Protein AF-A0A9P5G4I5-F1 (afdb_monomer)

Organism: Geotrichum candidum (NCBI:txid1173061)

Radius of gyration: 20.21 Å; Cα contacts (8 Å, |Δi|>4): 49; chains: 1; bounding box: 52×37×54 Å

Secondary structure (DSSP, 8-state):
--------TT-----TTS-HHHHHHHHHHHHHHTTTSS---S-HHHHTT-TT---HHHHHHT-S-HHHHHHHHHHHHHTT-HHHHHHHHHHHHHHHTT--HHHHHHHTT----S-HHHHHHHHHHHGGGT--

Nearest PDB structures (foldseek):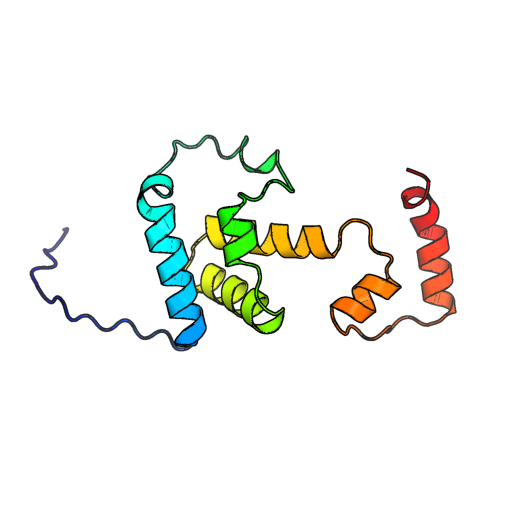
  3v7d-assembly1_A  TM=9.438E-01  e=1.419E-09  Saccharomyces cerevisiae S288C
  5jh5-assembly1_B  TM=9.172E-01  e=9.006E-10  Homo sapiens
  8ubt-assembly1_B  TM=8.868E-01  e=2.112E-09  Homo sapiens
  8s7d-assembly1_C  TM=8.997E-01  e=3.232E-08  Homo sapiens
  2p1o-assembly1_A  TM=9.221E-01  e=4.170E-07  Arabidopsis thaliana

Sequence (132 aa):
MMEDIGGDDDVEIPLPNATSNVLKKILEYCEYHKDELAPASEDESDRIKRTTDISDWDQRFLSVDQEMLFEIILAANYLDIRPLLDIGCKTVANMIKGKTPEEIRRTFNIQNDFTPEEEDQIRRENQWAEDR

Structure (mmCIF, N/CA/C/O backbone):
data_AF-A0A9P5G4I5-F1
#
_entry.id   AF-A0A9P5G4I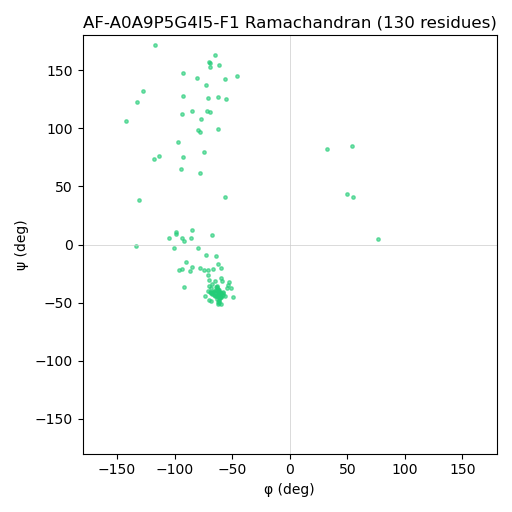5-F1
#
loop_
_atom_site.group_PDB
_atom_site.id
_atom_site.type_symbol
_atom_site.label_atom_id
_atom_site.label_alt_id
_atom_site.label_comp_id
_atom_site.label_asym_id
_atom_site.label_entity_id
_atom_site.label_seq_id
_atom_site.pdbx_PDB_ins_code
_atom_site.Cartn_x
_atom_site.Cartn_y
_atom_site.Cartn_z
_atom_site.occupancy
_atom_site.B_iso_or_equiv
_atom_site.auth_seq_id
_atom_site.auth_comp_id
_atom_site.auth_asym_id
_atom_site.auth_atom_id
_atom_site.pdbx_PDB_model_num
ATOM 1 N N . MET A 1 1 ? 31.743 -25.551 -9.866 1.00 40.94 1 MET A N 1
ATOM 2 C CA . MET A 1 1 ? 31.520 -25.678 -11.317 1.00 40.94 1 MET A CA 1
ATOM 3 C C . MET A 1 1 ? 30.383 -24.732 -11.638 1.00 40.94 1 MET A C 1
ATOM 5 O O . MET A 1 1 ? 29.257 -25.012 -11.265 1.00 40.94 1 MET A O 1
ATOM 9 N N . MET A 1 2 ? 30.726 -23.545 -12.135 1.00 50.75 2 MET A N 1
ATOM 10 C CA . MET A 1 2 ? 29.782 -22.565 -12.671 1.00 50.75 2 MET A CA 1
ATOM 11 C C . MET A 1 2 ? 29.823 -22.807 -14.176 1.00 50.75 2 MET A C 1
ATOM 13 O O . MET A 1 2 ? 30.710 -22.302 -14.859 1.00 50.75 2 MET A O 1
ATOM 17 N N . GLU A 1 3 ? 28.983 -23.719 -14.649 1.00 52.38 3 GLU A N 1
ATOM 18 C CA . GLU A 1 3 ? 28.779 -23.908 -16.081 1.00 52.38 3 GLU A CA 1
ATOM 19 C C . GLU A 1 3 ? 27.862 -22.780 -16.554 1.00 52.38 3 GLU A C 1
ATOM 21 O O . GLU A 1 3 ? 26.664 -22.776 -16.299 1.00 52.38 3 GLU A O 1
ATOM 26 N N . ASP A 1 4 ? 28.505 -21.743 -17.087 1.00 55.22 4 ASP A N 1
ATOM 27 C CA . ASP A 1 4 ? 28.203 -21.172 -18.401 1.00 55.22 4 ASP A CA 1
ATOM 28 C C . ASP A 1 4 ? 26.719 -21.251 -18.825 1.00 55.22 4 ASP A C 1
ATOM 30 O O . ASP A 1 4 ? 26.319 -22.127 -19.591 1.00 55.22 4 ASP A O 1
ATOM 34 N N . ILE A 1 5 ? 25.895 -20.304 -18.351 1.00 57.25 5 ILE A N 1
ATOM 35 C CA . ILE A 1 5 ? 24.649 -19.928 -19.042 1.00 57.25 5 ILE A CA 1
ATOM 36 C C . ILE A 1 5 ? 25.064 -19.106 -20.267 1.00 57.25 5 ILE A C 1
ATOM 38 O O . ILE A 1 5 ? 25.094 -17.877 -20.280 1.00 57.25 5 ILE A O 1
ATOM 42 N N . GLY A 1 6 ? 25.482 -19.836 -21.294 1.00 52.41 6 GLY A N 1
ATOM 43 C CA . GLY A 1 6 ? 25.604 -19.335 -22.647 1.00 52.41 6 GLY A CA 1
ATOM 44 C C . GLY A 1 6 ? 24.220 -19.271 -23.281 1.00 52.41 6 GLY A C 1
ATOM 45 O O . GLY A 1 6 ? 23.652 -20.307 -23.599 1.00 52.41 6 GLY A O 1
ATOM 46 N N . GLY A 1 7 ? 23.716 -18.049 -23.456 1.00 55.25 7 GLY A N 1
ATOM 47 C CA . GLY A 1 7 ? 22.808 -17.645 -24.533 1.00 55.25 7 GLY A CA 1
ATOM 48 C C . GLY A 1 7 ? 21.524 -18.449 -24.733 1.00 55.25 7 GLY A C 1
ATOM 49 O O . GLY A 1 7 ? 21.449 -19.238 -25.664 1.00 55.25 7 GLY A O 1
ATOM 50 N N . ASP A 1 8 ? 20.489 -18.098 -23.977 1.00 52.97 8 ASP A N 1
ATOM 51 C CA . ASP A 1 8 ? 19.120 -18.046 -24.491 1.00 52.97 8 ASP A CA 1
ATOM 52 C C . ASP A 1 8 ? 18.452 -16.830 -23.833 1.00 52.97 8 ASP A C 1
ATOM 54 O O . ASP A 1 8 ? 18.153 -16.838 -22.640 1.00 52.97 8 ASP A O 1
ATOM 58 N N . ASP A 1 9 ? 18.249 -15.757 -24.601 1.00 61.06 9 ASP A N 1
ATOM 59 C CA . ASP A 1 9 ? 17.518 -14.549 -24.179 1.00 61.06 9 ASP A CA 1
ATOM 60 C C . ASP A 1 9 ? 16.005 -14.812 -23.959 1.00 61.06 9 ASP A C 1
ATOM 62 O O . ASP A 1 9 ? 15.237 -13.879 -23.737 1.00 61.06 9 ASP A O 1
ATOM 66 N N . ASP A 1 10 ? 15.570 -16.078 -23.998 1.00 68.62 10 ASP A N 1
ATOM 67 C CA . ASP A 1 10 ? 14.165 -16.503 -24.050 1.00 68.62 10 ASP A CA 1
ATOM 68 C C . ASP A 1 10 ? 13.840 -17.587 -22.997 1.00 68.62 10 ASP A C 1
ATOM 70 O O . ASP A 1 10 ? 13.099 -18.541 -23.235 1.00 68.62 10 ASP A O 1
ATOM 74 N N . VAL A 1 11 ? 14.415 -17.479 -21.793 1.00 78.06 11 VAL A N 1
ATOM 75 C CA . VAL A 1 11 ? 13.991 -18.320 -20.660 1.00 78.06 11 VAL A CA 1
ATOM 76 C C . VAL A 1 11 ? 12.707 -17.744 -20.061 1.00 78.06 11 VAL A C 1
ATOM 78 O O . VAL A 1 11 ? 12.732 -16.816 -19.251 1.00 78.06 11 VAL A O 1
ATOM 81 N N . GLU A 1 12 ? 11.566 -18.312 -20.446 1.00 80.44 12 GLU A N 1
ATOM 82 C CA . GLU A 1 12 ? 10.268 -17.964 -19.867 1.00 80.44 12 GLU A CA 1
ATOM 83 C C . GLU A 1 12 ? 10.169 -18.454 -18.409 1.00 80.44 12 GLU A C 1
ATOM 85 O O . GLU A 1 12 ? 10.139 -19.655 -18.132 1.00 80.44 12 GLU A O 1
ATOM 90 N N . ILE A 1 13 ? 10.081 -17.522 -17.454 1.00 81.56 13 ILE A N 1
ATOM 91 C CA . ILE A 1 13 ? 9.824 -17.837 -16.041 1.00 81.56 13 ILE A CA 1
ATOM 92 C C . ILE A 1 13 ? 8.311 -17.741 -15.786 1.00 81.56 13 ILE A C 1
ATOM 94 O O . ILE A 1 13 ? 7.758 -16.638 -15.816 1.00 81.56 13 ILE A O 1
ATOM 98 N N . PRO A 1 14 ? 7.608 -18.855 -15.509 1.00 83.50 14 PRO A N 1
ATOM 99 C CA . PRO A 1 14 ? 6.178 -18.813 -15.240 1.00 83.50 14 PRO A CA 1
ATOM 100 C C . PRO A 1 14 ? 5.896 -18.167 -13.877 1.00 83.50 14 PRO A C 1
ATOM 102 O O . PRO A 1 14 ? 6.391 -18.615 -12.842 1.00 83.50 14 PRO A O 1
ATOM 105 N N . LEU A 1 15 ? 5.040 -17.142 -13.867 1.00 83.00 15 LEU A N 1
ATOM 106 C CA . LEU A 1 15 ? 4.619 -16.420 -12.660 1.00 83.00 15 LEU A CA 1
ATOM 107 C C . LEU A 1 15 ? 3.103 -16.561 -12.439 1.00 83.00 15 LEU A C 1
ATOM 109 O O . LEU A 1 15 ? 2.356 -15.609 -12.652 1.00 83.00 15 LEU A O 1
ATOM 113 N N . PRO A 1 16 ? 2.614 -17.737 -12.004 1.00 84.25 16 PRO A N 1
ATOM 114 C CA . PRO A 1 16 ? 1.177 -17.979 -11.841 1.00 84.25 16 PRO A CA 1
ATOM 115 C C . PRO A 1 16 ? 0.537 -17.139 -10.724 1.00 84.25 16 PRO A C 1
ATOM 117 O O . PRO A 1 16 ? -0.672 -16.933 -10.738 1.00 84.25 16 PRO A O 1
ATOM 120 N N . ASN A 1 17 ? 1.339 -16.646 -9.774 1.00 79.75 17 ASN A N 1
ATOM 121 C CA . ASN A 1 17 ? 0.879 -15.898 -8.600 1.00 79.75 17 ASN A CA 1
ATOM 122 C C . ASN A 1 17 ? 0.996 -14.371 -8.758 1.00 79.75 17 ASN A C 1
ATOM 124 O O . ASN A 1 17 ? 0.863 -13.647 -7.775 1.00 79.75 17 ASN A O 1
ATOM 128 N N . ALA A 1 18 ? 1.268 -13.872 -9.967 1.00 83.19 18 ALA A N 1
ATOM 129 C CA . ALA A 1 18 ? 1.314 -12.443 -10.254 1.00 83.19 18 ALA A CA 1
ATOM 130 C C . ALA A 1 18 ? 0.511 -12.145 -11.523 1.00 83.19 18 ALA A C 1
ATOM 132 O O . ALA A 1 18 ? 0.786 -12.689 -12.593 1.00 83.19 18 ALA A O 1
ATOM 133 N N . THR A 1 19 ? -0.485 -11.264 -11.422 1.00 89.06 19 THR A N 1
ATOM 134 C CA . THR A 1 19 ? -1.240 -10.828 -12.600 1.00 89.06 19 THR A CA 1
ATOM 135 C C . THR A 1 19 ? -0.356 -9.959 -13.496 1.00 89.06 19 THR A C 1
ATOM 137 O O . THR A 1 19 ? 0.559 -9.276 -13.032 1.00 89.06 19 THR A O 1
ATOM 140 N N . SER A 1 20 ? -0.629 -9.932 -14.804 1.00 89.62 20 SER A N 1
ATOM 141 C CA . SER A 1 20 ? 0.173 -9.139 -15.748 1.00 89.62 20 SER A CA 1
ATOM 142 C C . SER A 1 20 ? 0.183 -7.642 -15.419 1.00 89.62 20 SER A C 1
ATOM 144 O O . SER A 1 20 ? 1.150 -6.952 -15.732 1.00 89.62 20 SER A O 1
ATOM 146 N N . ASN A 1 21 ? -0.881 -7.127 -14.797 1.00 91.94 21 ASN A N 1
ATOM 147 C CA . ASN A 1 21 ? -0.966 -5.724 -14.396 1.00 91.94 21 ASN A CA 1
ATOM 148 C C . ASN A 1 21 ? -0.080 -5.432 -13.181 1.00 91.94 21 ASN A C 1
ATOM 150 O O . ASN A 1 21 ? 0.674 -4.460 -13.205 1.00 91.94 21 ASN A O 1
ATOM 154 N N . VAL A 1 22 ? -0.112 -6.306 -12.173 1.00 93.50 22 VAL A N 1
ATOM 155 C CA . VAL A 1 22 ? 0.754 -6.213 -10.990 1.00 93.50 22 VAL A CA 1
ATOM 156 C C . VAL A 1 22 ? 2.214 -6.343 -11.394 1.00 93.50 22 VAL A C 1
ATOM 158 O O . VAL A 1 22 ? 3.041 -5.534 -10.986 1.00 93.50 22 VAL A O 1
ATOM 161 N N . LEU A 1 23 ? 2.535 -7.296 -12.272 1.00 92.81 23 LEU A N 1
ATOM 162 C CA . LEU A 1 23 ? 3.902 -7.490 -12.740 1.00 92.81 23 LEU A CA 1
ATOM 163 C C . LEU A 1 23 ? 4.436 -6.254 -13.476 1.00 92.81 23 LEU A C 1
ATOM 165 O O . LEU A 1 23 ? 5.556 -5.834 -13.215 1.00 92.81 23 LEU A O 1
ATOM 169 N N . LYS A 1 24 ? 3.632 -5.614 -14.338 1.00 93.94 24 LYS A N 1
ATOM 170 C CA . LYS A 1 24 ? 4.019 -4.347 -14.992 1.00 93.94 24 LYS A CA 1
ATOM 171 C C . LYS A 1 24 ? 4.347 -3.253 -13.979 1.00 93.94 24 LYS A C 1
ATOM 173 O O . LYS A 1 24 ? 5.313 -2.522 -14.173 1.00 93.94 24 LYS A O 1
ATOM 178 N N . LYS A 1 25 ? 3.565 -3.153 -12.902 1.00 94.25 25 LYS A N 1
ATOM 179 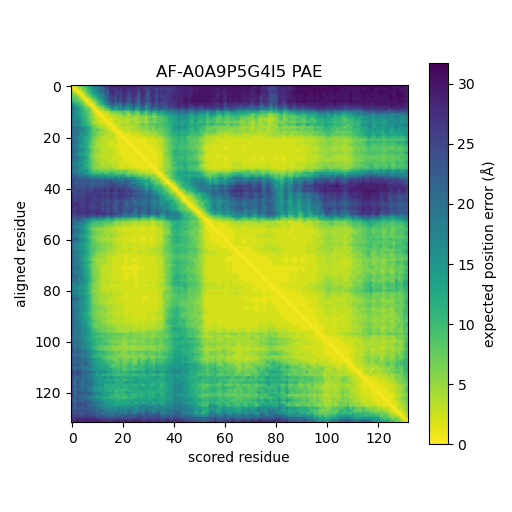C CA . LYS A 1 25 ? 3.816 -2.206 -11.810 1.00 94.25 25 LYS A CA 1
ATOM 180 C C . LYS A 1 25 ? 5.102 -2.532 -11.055 1.00 94.25 25 LYS A C 1
ATOM 182 O O . LYS A 1 25 ? 5.897 -1.640 -10.792 1.00 94.25 25 LYS A O 1
ATOM 187 N N . ILE A 1 26 ? 5.347 -3.802 -10.758 1.00 93.12 26 ILE A N 1
ATOM 188 C CA . ILE A 1 26 ? 6.589 -4.231 -10.105 1.00 93.12 26 ILE A CA 1
ATOM 189 C C . ILE A 1 26 ? 7.803 -3.923 -10.987 1.00 93.12 26 ILE A C 1
ATOM 191 O O . ILE A 1 26 ? 8.806 -3.425 -10.490 1.00 93.12 26 ILE A O 1
ATOM 195 N N . LEU A 1 27 ? 7.704 -4.141 -12.298 1.00 93.00 27 LEU A N 1
ATOM 196 C CA . LEU A 1 27 ? 8.775 -3.793 -13.232 1.00 93.00 27 LEU A CA 1
ATOM 197 C C . LEU A 1 27 ? 9.027 -2.277 -13.289 1.00 93.00 27 LEU A C 1
ATOM 199 O O . LEU A 1 27 ? 10.182 -1.865 -13.309 1.00 93.00 27 LEU A O 1
ATOM 203 N N . GLU A 1 28 ? 7.976 -1.449 -13.253 1.00 94.12 28 GLU A N 1
ATOM 204 C CA . GLU A 1 28 ? 8.096 0.016 -13.133 1.00 94.12 28 GLU A CA 1
ATOM 205 C C . GLU A 1 28 ? 8.866 0.409 -11.860 1.00 94.12 28 GLU A C 1
ATOM 207 O O . GLU A 1 28 ? 9.765 1.248 -11.915 1.00 94.12 28 GLU A O 1
ATOM 212 N N . TYR A 1 29 ? 8.562 -0.243 -10.733 1.00 93.94 29 TYR A N 1
ATOM 213 C CA . TYR A 1 29 ? 9.285 -0.050 -9.476 1.00 93.94 29 TYR A CA 1
ATOM 214 C C . TYR A 1 29 ? 10.765 -0.428 -9.586 1.00 93.94 29 TYR A C 1
ATOM 216 O O . TYR A 1 29 ? 11.632 0.350 -9.179 1.00 93.94 29 TYR A O 1
ATOM 224 N N . CYS A 1 30 ? 11.054 -1.607 -10.141 1.00 91.81 30 CYS A N 1
ATOM 225 C CA . CYS A 1 30 ? 12.416 -2.101 -10.309 1.00 91.81 30 CYS A CA 1
ATOM 226 C C . CYS A 1 30 ? 13.244 -1.206 -11.235 1.00 91.81 30 CYS A C 1
ATOM 228 O O . CYS A 1 30 ? 14.405 -0.954 -10.933 1.00 91.81 30 CYS A O 1
ATOM 230 N N . GLU A 1 31 ? 12.662 -0.699 -12.326 1.00 92.56 31 GLU A N 1
ATOM 231 C CA . GLU A 1 31 ? 13.358 0.189 -13.265 1.00 92.56 31 GLU A CA 1
ATOM 232 C C . GLU A 1 31 ? 13.720 1.529 -12.616 1.00 92.56 31 GLU A C 1
ATOM 234 O O . GLU A 1 31 ? 14.822 2.034 -12.825 1.00 92.56 31 GLU A O 1
ATOM 239 N N . TYR A 1 32 ? 12.821 2.092 -11.801 1.00 91.62 32 TYR A N 1
ATOM 240 C CA . TYR A 1 32 ? 13.088 3.342 -11.091 1.00 91.62 32 TYR A CA 1
ATOM 241 C C . TYR A 1 32 ? 14.165 3.177 -10.008 1.00 91.62 32 TYR A C 1
ATOM 243 O O . TYR A 1 32 ? 15.052 4.018 -9.895 1.00 91.62 32 TYR A O 1
ATOM 251 N N . HIS A 1 33 ? 14.131 2.077 -9.248 1.00 88.56 33 HIS A N 1
ATOM 252 C CA . HIS A 1 33 ? 15.052 1.838 -8.129 1.00 88.56 33 HIS A CA 1
ATOM 253 C C . HIS A 1 33 ? 16.305 1.031 -8.492 1.00 88.56 33 HIS A C 1
ATOM 255 O O . HIS A 1 33 ? 17.083 0.691 -7.602 1.00 88.56 33 HIS A O 1
ATOM 261 N N . LYS A 1 34 ? 16.545 0.706 -9.767 1.00 85.88 34 LYS A N 1
ATOM 262 C CA . LYS A 1 34 ? 17.651 -0.180 -10.183 1.00 85.88 34 LYS A CA 1
ATOM 263 C C . LYS A 1 34 ? 19.028 0.250 -9.664 1.00 85.88 34 LYS A C 1
ATOM 265 O O . LYS A 1 34 ? 19.839 -0.603 -9.315 1.00 85.88 34 LYS A O 1
ATOM 270 N N . ASP A 1 35 ? 19.263 1.558 -9.568 1.00 78.62 35 ASP A N 1
ATOM 271 C CA . ASP A 1 35 ? 20.532 2.137 -9.115 1.00 78.62 35 ASP A CA 1
ATOM 272 C C . ASP A 1 35 ? 20.623 2.233 -7.575 1.00 78.62 35 ASP A C 1
ATOM 274 O O . ASP A 1 35 ? 21.717 2.305 -7.016 1.00 78.62 35 ASP A O 1
ATOM 278 N N . GLU A 1 36 ? 19.485 2.178 -6.874 1.00 69.31 36 GLU A N 1
ATOM 279 C CA . GLU A 1 36 ? 19.378 2.200 -5.404 1.00 69.31 36 GLU A CA 1
ATOM 280 C C . GLU A 1 36 ? 19.324 0.791 -4.786 1.00 69.31 36 GLU A C 1
ATOM 282 O O . GLU A 1 36 ? 19.638 0.603 -3.607 1.00 69.31 36 GLU A O 1
ATOM 287 N N . LEU A 1 37 ? 18.938 -0.204 -5.591 1.00 59.75 37 LEU A N 1
ATOM 288 C CA . LEU A 1 37 ? 18.883 -1.626 -5.245 1.00 59.75 37 LEU A CA 1
ATOM 289 C C . LEU A 1 37 ? 20.259 -2.314 -5.303 1.00 59.75 37 LEU A C 1
ATOM 291 O O . LEU A 1 37 ? 20.362 -3.491 -4.950 1.00 59.75 37 LEU A O 1
ATOM 295 N N . ALA A 1 38 ? 21.321 -1.603 -5.706 1.00 52.38 38 ALA A N 1
ATOM 296 C CA . ALA A 1 38 ? 22.694 -2.076 -5.538 1.00 52.38 38 ALA A CA 1
ATOM 297 C C . ALA A 1 38 ? 22.954 -2.386 -4.050 1.00 52.38 38 ALA A C 1
ATOM 299 O O . ALA A 1 38 ? 22.435 -1.670 -3.189 1.00 52.38 38 ALA A O 1
ATOM 300 N N . PRO A 1 39 ? 23.719 -3.442 -3.711 1.00 47.88 39 PRO A N 1
ATOM 301 C CA . PRO A 1 39 ? 23.832 -3.910 -2.336 1.00 47.88 39 PRO A CA 1
ATOM 302 C C . PRO A 1 39 ? 24.450 -2.819 -1.460 1.00 47.88 39 PRO A C 1
ATOM 304 O O . PRO A 1 39 ? 25.664 -2.616 -1.438 1.00 47.88 39 PRO A O 1
ATOM 307 N N . ALA A 1 40 ? 23.594 -2.101 -0.736 1.00 48.72 40 ALA A N 1
ATOM 308 C CA . ALA A 1 40 ? 24.013 -1.278 0.375 1.00 48.72 40 ALA A CA 1
ATOM 309 C C . ALA A 1 40 ? 24.633 -2.218 1.414 1.00 48.72 40 ALA A C 1
ATOM 311 O O . ALA A 1 40 ? 24.031 -3.226 1.787 1.00 48.72 40 ALA A O 1
ATOM 312 N N . SER A 1 41 ? 25.855 -1.896 1.831 1.00 49.09 41 SER A N 1
ATOM 313 C CA . SER A 1 41 ? 26.571 -2.552 2.923 1.00 49.09 41 SER A CA 1
ATOM 314 C C . SER A 1 41 ? 25.670 -2.743 4.149 1.00 49.09 41 SER A C 1
ATOM 316 O O . SER A 1 41 ? 24.821 -1.897 4.420 1.00 49.09 41 SER A O 1
ATOM 318 N N . GLU A 1 42 ? 25.886 -3.854 4.857 1.00 46.91 42 GLU A N 1
ATOM 319 C CA . GLU A 1 42 ? 25.098 -4.487 5.934 1.00 46.91 42 GLU A CA 1
ATOM 320 C C . GLU A 1 42 ? 24.764 -3.637 7.189 1.00 46.91 42 GLU A C 1
ATOM 322 O O . GLU A 1 42 ? 24.759 -4.146 8.306 1.00 46.91 42 GLU A O 1
ATOM 327 N N . ASP A 1 43 ? 24.414 -2.359 7.061 1.00 48.84 43 ASP A N 1
ATOM 328 C CA . ASP A 1 43 ? 23.882 -1.549 8.162 1.00 48.84 43 ASP A CA 1
ATOM 329 C C . ASP A 1 43 ? 22.342 -1.572 8.149 1.00 48.84 43 ASP A C 1
ATOM 331 O O . ASP A 1 43 ? 21.645 -0.574 7.956 1.00 48.84 43 ASP A O 1
ATOM 335 N N . GLU A 1 44 ? 21.794 -2.769 8.377 1.00 52.72 44 GLU A N 1
ATOM 336 C CA . GLU A 1 44 ? 20.352 -3.071 8.443 1.00 52.72 44 GLU A CA 1
ATOM 337 C C . GLU A 1 44 ? 19.639 -2.321 9.596 1.00 52.72 44 GLU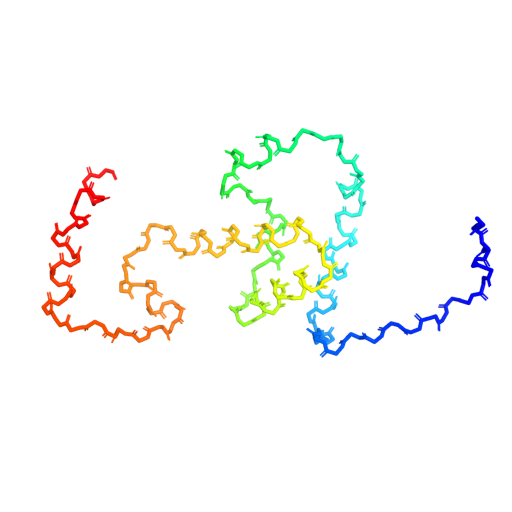 A C 1
ATOM 339 O O . GLU A 1 44 ? 18.419 -2.140 9.598 1.00 52.72 44 GLU A O 1
ATOM 344 N N . SER A 1 45 ? 20.407 -1.798 10.561 1.00 50.00 45 SER A N 1
ATOM 345 C CA . SER A 1 45 ? 19.891 -1.184 11.791 1.00 50.00 45 SER A CA 1
ATOM 346 C C . SER A 1 45 ? 19.350 0.248 11.645 1.00 50.00 45 SER A C 1
ATOM 348 O O . SER A 1 45 ? 18.556 0.679 12.486 1.00 50.00 45 SER A O 1
ATOM 350 N N . ASP A 1 46 ? 19.722 0.994 10.597 1.00 47.84 46 ASP A N 1
ATOM 351 C CA . ASP A 1 46 ? 19.285 2.390 10.417 1.00 47.84 46 ASP A CA 1
ATOM 352 C C . ASP A 1 46 ? 18.066 2.552 9.493 1.00 47.84 46 ASP A C 1
ATOM 354 O O . ASP A 1 46 ? 17.316 3.523 9.636 1.00 47.84 46 ASP A O 1
ATOM 358 N N . ARG A 1 47 ? 17.781 1.586 8.607 1.00 51.66 47 ARG A N 1
ATOM 359 C CA . ARG A 1 47 ? 16.619 1.647 7.691 1.00 51.66 47 ARG A CA 1
ATOM 360 C C . ARG A 1 47 ? 15.274 1.484 8.414 1.00 51.66 47 ARG A C 1
ATOM 362 O O . ARG A 1 47 ? 14.282 2.098 8.021 1.00 51.66 47 ARG A O 1
ATOM 369 N N . ILE A 1 48 ? 15.253 0.731 9.516 1.00 48.59 48 ILE A N 1
ATOM 370 C CA . ILE A 1 48 ? 14.051 0.463 10.330 1.00 48.59 48 ILE A CA 1
ATOM 371 C C . ILE A 1 48 ? 13.641 1.691 11.171 1.00 48.59 48 ILE A C 1
ATOM 373 O O . ILE A 1 48 ? 12.476 1.841 11.540 1.00 48.59 48 ILE A O 1
ATOM 377 N N . LYS A 1 49 ? 14.562 2.631 11.438 1.00 49.16 49 LYS A N 1
ATOM 378 C CA . LYS A 1 49 ? 14.326 3.764 12.356 1.00 49.16 49 LYS A CA 1
ATOM 379 C C . LYS A 1 49 ? 13.393 4.849 11.803 1.00 49.16 49 LYS A C 1
ATOM 381 O O . LYS A 1 49 ? 12.973 5.724 12.556 1.00 49.16 49 LYS A O 1
ATOM 386 N N . ARG A 1 50 ? 13.022 4.793 10.520 1.00 53.91 50 ARG A N 1
ATOM 387 C CA . ARG A 1 50 ? 12.031 5.690 9.901 1.00 53.91 50 ARG A CA 1
ATOM 388 C C . ARG A 1 50 ? 10.796 4.894 9.499 1.00 53.91 50 ARG A C 1
ATOM 390 O O . ARG A 1 50 ? 10.581 4.581 8.330 1.00 53.91 50 ARG A O 1
ATOM 397 N N . THR A 1 51 ? 9.981 4.547 10.489 1.00 54.50 51 THR A N 1
ATOM 398 C CA . THR A 1 51 ? 8.817 3.659 10.323 1.00 54.50 51 THR A CA 1
ATOM 399 C C . THR A 1 51 ? 7.717 4.215 9.412 1.00 54.50 51 THR A C 1
ATOM 401 O O . THR A 1 51 ? 6.817 3.472 9.045 1.00 54.50 51 THR A O 1
ATOM 404 N N . THR A 1 52 ? 7.776 5.492 9.017 1.00 58.41 52 THR A N 1
ATOM 405 C CA . THR A 1 52 ? 6.722 6.143 8.211 1.00 58.41 52 THR A CA 1
ATOM 406 C C . THR A 1 52 ? 7.233 6.959 7.027 1.00 58.41 52 THR A C 1
ATOM 408 O O . THR A 1 52 ? 6.423 7.502 6.282 1.00 58.41 52 THR A O 1
ATOM 411 N N . ASP A 1 53 ? 8.550 7.031 6.832 1.00 74.44 53 ASP A N 1
ATOM 412 C CA . ASP A 1 53 ? 9.139 7.835 5.763 1.00 74.44 53 ASP A CA 1
ATOM 413 C C . ASP A 1 53 ? 9.149 7.009 4.470 1.00 74.44 53 ASP A C 1
ATOM 415 O O . ASP A 1 53 ? 9.758 5.934 4.405 1.00 74.44 53 ASP A O 1
ATOM 419 N N . ILE A 1 54 ? 8.381 7.482 3.493 1.00 84.50 54 ILE A N 1
ATOM 420 C CA . ILE A 1 54 ? 8.199 6.907 2.159 1.00 84.50 54 ILE A CA 1
ATOM 421 C C . ILE A 1 54 ? 8.491 8.044 1.184 1.00 84.50 54 ILE A C 1
ATOM 423 O O . ILE A 1 54 ? 7.967 9.145 1.382 1.00 84.50 54 ILE A O 1
ATOM 427 N N . SER A 1 55 ? 9.307 7.799 0.157 1.00 87.88 55 SER A N 1
ATOM 428 C CA . SER A 1 55 ? 9.662 8.839 -0.812 1.00 87.88 55 SER A CA 1
ATOM 429 C C . SER A 1 55 ? 8.423 9.360 -1.554 1.00 87.88 55 SER A C 1
ATOM 431 O O . SER A 1 55 ? 7.431 8.647 -1.711 1.00 87.88 55 SER A O 1
ATOM 433 N N . ASP A 1 56 ? 8.467 10.597 -2.055 1.00 90.56 56 ASP A N 1
ATOM 434 C CA . ASP A 1 56 ? 7.352 11.164 -2.832 1.00 90.56 56 ASP A CA 1
ATOM 435 C C . ASP A 1 56 ? 7.027 10.331 -4.081 1.00 90.5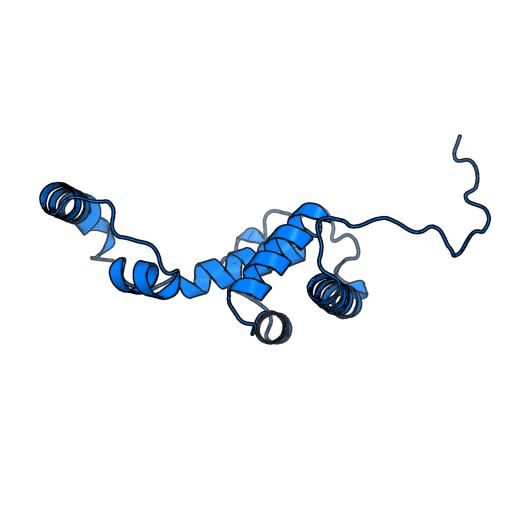6 56 ASP A C 1
ATOM 437 O O . ASP A 1 56 ? 5.875 10.280 -4.519 1.00 90.56 56 ASP A O 1
ATOM 441 N N . TRP A 1 57 ? 8.040 9.690 -4.671 1.00 92.88 57 TRP A N 1
ATOM 442 C CA . TRP A 1 57 ? 7.847 8.812 -5.818 1.00 92.88 57 TRP A CA 1
ATOM 443 C C . TRP A 1 57 ? 7.127 7.528 -5.405 1.00 92.88 57 TRP A C 1
ATOM 445 O O . TRP A 1 57 ? 6.107 7.198 -6.004 1.00 92.88 57 TRP A O 1
ATOM 455 N N . ASP A 1 58 ? 7.577 6.876 -4.330 1.00 92.31 58 ASP A N 1
ATOM 456 C CA . ASP A 1 58 ? 6.956 5.656 -3.799 1.00 92.31 58 ASP A CA 1
ATOM 457 C C . ASP A 1 58 ? 5.510 5.891 -3.361 1.00 92.31 58 ASP A C 1
ATOM 459 O O . ASP A 1 58 ? 4.635 5.067 -3.620 1.00 92.31 58 ASP A O 1
ATOM 463 N N . GLN A 1 59 ? 5.227 7.044 -2.748 1.00 91.69 59 GLN A N 1
ATOM 464 C CA . GLN A 1 59 ? 3.862 7.425 -2.383 1.00 91.69 59 GLN A CA 1
ATOM 465 C C . GLN A 1 59 ? 2.956 7.531 -3.612 1.00 91.69 59 GLN A C 1
ATOM 467 O O . GLN A 1 59 ? 1.808 7.093 -3.571 1.00 91.69 59 GLN A O 1
ATOM 472 N N . ARG A 1 60 ? 3.456 8.102 -4.715 1.00 93.56 60 ARG A N 1
ATOM 473 C CA . ARG A 1 60 ? 2.706 8.196 -5.977 1.00 93.56 60 ARG A CA 1
ATOM 474 C C . ARG A 1 60 ? 2.570 6.837 -6.648 1.00 93.56 60 ARG A C 1
ATOM 476 O O . ARG A 1 60 ? 1.503 6.535 -7.173 1.00 93.56 60 ARG A O 1
ATOM 483 N N . PHE A 1 61 ? 3.623 6.028 -6.615 1.00 94.06 61 PHE A N 1
ATOM 484 C CA . PHE A 1 61 ? 3.634 4.678 -7.161 1.00 94.06 61 PHE A CA 1
ATOM 485 C C . PHE A 1 61 ? 2.589 3.785 -6.475 1.00 94.06 61 PHE A C 1
ATOM 487 O O . PHE A 1 61 ? 1.821 3.111 -7.160 1.00 94.06 61 PHE A O 1
ATOM 494 N N . LEU A 1 62 ? 2.506 3.851 -5.140 1.00 94.19 62 LEU A N 1
ATOM 495 C CA . LEU A 1 62 ? 1.534 3.122 -4.317 1.00 94.19 62 LEU A CA 1
ATOM 496 C C . LEU A 1 62 ? 0.183 3.841 -4.172 1.00 94.19 62 LEU A C 1
ATOM 498 O O . LEU A 1 62 ? -0.685 3.366 -3.440 1.00 94.19 62 LEU A O 1
ATOM 502 N N . SER A 1 63 ? -0.035 4.958 -4.876 1.00 93.25 63 SER A N 1
ATOM 503 C CA . SER A 1 63 ? -1.333 5.642 -4.941 1.00 93.25 63 SER A CA 1
ATOM 504 C C . SER A 1 63 ? -2.278 4.916 -5.906 1.00 93.25 63 SER A C 1
ATOM 506 O O . SER A 1 63 ? -2.696 5.433 -6.941 1.00 93.25 63 SER A O 1
ATOM 508 N N . VAL A 1 64 ? -2.574 3.668 -5.564 1.00 92.94 64 VAL A N 1
ATOM 509 C CA . VAL A 1 64 ? -3.479 2.757 -6.265 1.00 92.94 64 VAL A CA 1
ATOM 510 C C . VAL A 1 64 ? -4.655 2.407 -5.352 1.00 92.94 64 VAL A C 1
ATOM 512 O O . VAL A 1 64 ? -4.684 2.779 -4.176 1.00 92.94 64 VAL A O 1
ATOM 515 N N . ASP A 1 65 ? -5.659 1.718 -5.886 1.00 92.75 65 ASP A N 1
ATOM 516 C CA . ASP A 1 65 ? -6.713 1.144 -5.056 1.00 92.75 65 ASP A CA 1
ATOM 517 C C . ASP A 1 65 ? -6.165 0.052 -4.114 1.00 92.75 65 ASP A C 1
ATOM 519 O O . ASP A 1 65 ? -5.058 -0.463 -4.281 1.00 92.75 65 ASP A O 1
ATOM 523 N N . GLN A 1 66 ? -6.943 -0.283 -3.082 1.00 90.31 66 GLN A N 1
ATOM 524 C CA . GLN A 1 66 ? -6.504 -1.219 -2.045 1.00 90.31 66 GLN A CA 1
ATOM 525 C C . GLN A 1 66 ? -6.241 -2.625 -2.592 1.00 90.31 66 GLN A C 1
ATOM 527 O O . GLN A 1 66 ? -5.311 -3.279 -2.131 1.00 90.31 66 GLN A O 1
ATOM 532 N N . GLU A 1 67 ? -7.040 -3.080 -3.560 1.00 91.44 67 GLU A N 1
ATOM 533 C CA . GLU A 1 67 ? -6.896 -4.406 -4.165 1.00 91.44 67 GLU A CA 1
ATOM 534 C C . GLU A 1 67 ? -5.538 -4.508 -4.865 1.00 91.44 67 GLU A C 1
ATOM 536 O O . GLU A 1 67 ? -4.734 -5.373 -4.519 1.00 91.44 67 GLU A O 1
ATOM 541 N N . MET A 1 68 ? -5.215 -3.540 -5.725 1.00 93.88 68 MET A N 1
ATOM 542 C CA . MET A 1 68 ? -3.910 -3.446 -6.378 1.00 93.88 68 MET A CA 1
ATOM 543 C C . MET A 1 68 ? -2.756 -3.318 -5.372 1.00 93.88 68 MET A C 1
ATOM 545 O O . MET A 1 68 ? -1.723 -3.963 -5.543 1.00 93.88 68 MET A O 1
ATOM 549 N N . LEU A 1 69 ? -2.907 -2.524 -4.304 1.00 94.19 69 LEU A N 1
ATOM 550 C CA . LEU A 1 69 ? -1.880 -2.403 -3.260 1.00 94.19 69 LEU A CA 1
ATOM 551 C C . LEU A 1 69 ? -1.591 -3.756 -2.591 1.00 94.19 69 LEU A C 1
ATOM 553 O O . LEU A 1 69 ? -0.425 -4.115 -2.411 1.00 94.19 69 LEU A O 1
ATOM 557 N N . PHE A 1 70 ? -2.629 -4.521 -2.243 1.00 92.81 70 PHE A N 1
ATOM 558 C CA . PHE A 1 70 ? -2.462 -5.847 -1.648 1.00 92.81 70 PHE A CA 1
ATOM 559 C C . PHE A 1 70 ? -1.849 -6.845 -2.630 1.00 92.81 70 PHE A C 1
ATOM 561 O O . PHE A 1 70 ? -0.961 -7.602 -2.237 1.00 92.81 70 PHE A O 1
ATOM 568 N N . GLU A 1 71 ? -2.255 -6.825 -3.901 1.00 94.31 71 GLU A N 1
ATOM 569 C CA . GLU A 1 71 ? -1.638 -7.675 -4.921 1.00 94.31 71 GLU A CA 1
ATOM 570 C C . GLU A 1 71 ? -0.150 -7.347 -5.118 1.00 94.31 71 GLU A C 1
ATOM 572 O O . GLU A 1 71 ? 0.668 -8.264 -5.201 1.00 94.31 71 GLU A O 1
ATOM 577 N N . ILE A 1 72 ? 0.227 -6.061 -5.122 1.00 94.94 72 ILE A N 1
ATOM 578 C CA . ILE A 1 72 ? 1.632 -5.627 -5.187 1.00 94.94 72 ILE A CA 1
ATOM 579 C C . ILE A 1 72 ? 2.415 -6.151 -3.980 1.00 94.94 72 ILE A C 1
ATOM 581 O O . ILE A 1 72 ? 3.505 -6.685 -4.163 1.00 94.94 72 ILE A O 1
ATOM 585 N N . ILE A 1 73 ? 1.872 -6.049 -2.762 1.00 94.56 73 ILE A N 1
ATOM 586 C CA . ILE A 1 73 ? 2.517 -6.558 -1.538 1.00 94.56 73 ILE A CA 1
ATOM 587 C C . ILE A 1 73 ? 2.721 -8.079 -1.613 1.00 94.56 73 ILE A C 1
ATOM 589 O O . ILE A 1 73 ? 3.812 -8.575 -1.321 1.00 94.56 73 ILE A O 1
ATOM 593 N N . LEU A 1 74 ? 1.695 -8.826 -2.031 1.00 93.44 74 LEU A N 1
ATOM 594 C CA . LEU A 1 74 ? 1.763 -10.284 -2.160 1.00 93.44 74 LEU A CA 1
ATOM 595 C C . LEU A 1 74 ? 2.781 -10.713 -3.219 1.00 93.44 74 LEU A C 1
ATOM 597 O O . LEU A 1 74 ? 3.587 -11.612 -2.974 1.00 93.44 74 LEU A O 1
ATOM 601 N N . ALA A 1 75 ? 2.776 -10.053 -4.375 1.00 94.12 75 ALA A N 1
ATOM 602 C CA . ALA A 1 75 ? 3.712 -10.335 -5.451 1.00 94.12 75 ALA A CA 1
ATOM 603 C C . ALA A 1 75 ? 5.147 -9.906 -5.098 1.00 94.12 75 ALA A C 1
ATOM 605 O O . ALA A 1 75 ? 6.085 -10.627 -5.423 1.00 94.12 75 ALA A O 1
ATOM 606 N N . ALA A 1 76 ? 5.335 -8.802 -4.369 1.00 93.50 76 ALA A N 1
ATOM 607 C CA . ALA A 1 76 ? 6.642 -8.389 -3.858 1.00 93.50 76 ALA A CA 1
ATOM 608 C C . ALA A 1 76 ? 7.221 -9.422 -2.884 1.00 93.50 76 ALA A C 1
ATOM 610 O O . ALA A 1 76 ? 8.402 -9.746 -2.975 1.00 93.50 76 ALA A O 1
ATOM 611 N N . ASN A 1 77 ? 6.389 -9.983 -2.000 1.00 93.25 77 ASN A N 1
ATOM 612 C CA . ASN A 1 77 ? 6.784 -11.087 -1.126 1.00 93.25 77 ASN A CA 1
ATOM 613 C C . ASN A 1 77 ? 7.089 -12.369 -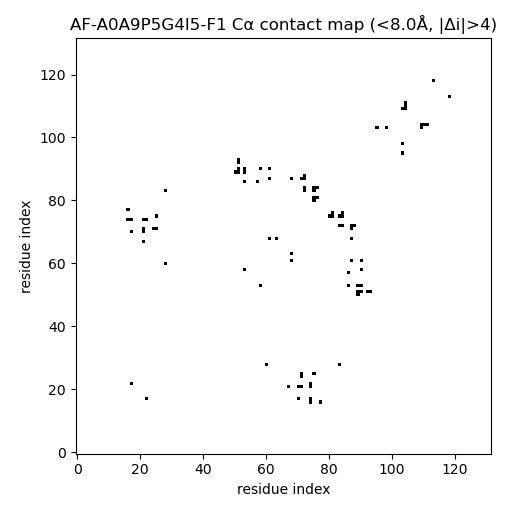1.924 1.00 93.25 77 ASN A C 1
ATOM 615 O O . ASN A 1 77 ? 8.061 -13.056 -1.635 1.00 93.25 77 ASN A O 1
ATOM 619 N N . TYR A 1 78 ? 6.289 -12.681 -2.948 1.00 91.94 78 TYR A N 1
ATOM 620 C CA . TYR A 1 78 ? 6.507 -13.847 -3.812 1.00 91.94 78 TYR A CA 1
ATOM 621 C C . TYR A 1 78 ? 7.812 -13.762 -4.624 1.00 91.94 78 TYR A C 1
ATOM 623 O O . TYR A 1 78 ? 8.474 -14.777 -4.820 1.00 91.94 78 TYR A O 1
ATOM 631 N N . LEU A 1 79 ? 8.186 -12.562 -5.079 1.00 91.12 79 LEU A N 1
ATOM 632 C CA . LEU A 1 79 ? 9.397 -12.288 -5.863 1.00 91.12 79 LEU A CA 1
ATOM 633 C C . LEU A 1 79 ? 10.617 -11.901 -5.000 1.00 91.12 79 LEU A C 1
ATOM 635 O O . LEU A 1 79 ? 11.666 -11.583 -5.554 1.00 91.12 79 LEU A O 1
ATOM 639 N N . ASP A 1 80 ? 10.479 -11.910 -3.670 1.00 90.69 80 ASP A N 1
ATOM 640 C CA . ASP A 1 80 ? 11.505 -11.526 -2.685 1.00 90.69 80 ASP A CA 1
ATOM 641 C C . ASP A 1 80 ? 12.095 -10.110 -2.880 1.00 90.69 80 ASP A C 1
ATOM 643 O O . ASP A 1 80 ? 13.288 -9.846 -2.712 1.00 90.69 80 ASP A O 1
ATOM 647 N N . ILE A 1 81 ? 11.237 -9.142 -3.217 1.00 90.00 81 ILE A N 1
ATOM 648 C CA . ILE A 1 81 ? 11.617 -7.731 -3.370 1.00 90.00 81 ILE A CA 1
ATOM 649 C C . ILE A 1 81 ? 11.389 -7.012 -2.034 1.00 90.00 81 ILE A C 1
ATOM 651 O O . ILE A 1 81 ? 10.426 -6.260 -1.862 1.00 90.00 81 ILE A O 1
ATOM 655 N N . ARG A 1 82 ? 12.289 -7.246 -1.066 1.00 88.31 82 ARG A N 1
ATOM 656 C CA . ARG A 1 82 ? 12.182 -6.712 0.311 1.00 88.31 82 ARG A CA 1
ATOM 657 C C . ARG A 1 82 ? 11.889 -5.200 0.390 1.00 88.31 82 ARG A C 1
ATOM 659 O O . ARG A 1 82 ? 10.978 -4.834 1.126 1.00 88.31 82 ARG A O 1
ATOM 666 N N . PRO A 1 83 ? 12.556 -4.312 -0.380 1.00 89.56 83 PRO A N 1
ATOM 667 C CA . PRO A 1 83 ? 12.275 -2.875 -0.309 1.00 89.56 83 PRO A CA 1
ATOM 668 C C . PRO A 1 83 ? 10.844 -2.512 -0.719 1.00 89.56 83 PRO A C 1
ATOM 670 O O . PRO A 1 83 ? 10.227 -1.666 -0.075 1.00 89.56 83 PRO A O 1
ATOM 673 N N . LEU A 1 84 ? 10.298 -3.189 -1.738 1.00 91.62 84 LEU A N 1
ATOM 674 C CA . LEU A 1 84 ? 8.923 -2.991 -2.200 1.00 91.62 84 LEU A CA 1
ATOM 675 C C . LEU A 1 84 ? 7.908 -3.489 -1.159 1.00 91.62 84 LEU A C 1
ATOM 677 O O . LEU A 1 84 ? 6.907 -2.823 -0.888 1.00 91.62 84 LEU A O 1
ATOM 681 N N . LEU A 1 85 ? 8.192 -4.637 -0.539 1.00 92.56 85 LEU A N 1
ATOM 682 C CA . LEU A 1 85 ? 7.392 -5.166 0.563 1.00 92.56 85 LEU A CA 1
ATOM 683 C C . LEU A 1 85 ? 7.360 -4.184 1.747 1.00 92.56 85 LEU A C 1
ATOM 685 O O . LEU A 1 85 ? 6.286 -3.883 2.270 1.00 92.56 85 LEU A O 1
ATOM 689 N N . ASP A 1 86 ? 8.513 -3.629 2.124 1.00 89.56 86 ASP A N 1
ATOM 690 C CA . ASP A 1 86 ? 8.627 -2.676 3.228 1.00 89.56 86 ASP A CA 1
ATOM 691 C C . ASP A 1 86 ? 7.815 -1.401 2.976 1.00 89.56 86 ASP A C 1
ATOM 693 O O . ASP A 1 86 ? 7.061 -0.971 3.852 1.00 89.56 86 ASP A O 1
ATOM 697 N N . ILE A 1 87 ? 7.924 -0.785 1.791 1.00 91.88 87 ILE A N 1
ATOM 698 C CA . ILE A 1 87 ? 7.149 0.429 1.479 1.00 91.88 87 ILE A CA 1
ATOM 699 C C . ILE A 1 87 ? 5.644 0.150 1.380 1.00 91.88 87 ILE A C 1
ATOM 701 O O . ILE A 1 87 ? 4.840 0.985 1.806 1.00 91.88 87 ILE A O 1
ATOM 705 N N . GLY A 1 88 ? 5.251 -1.033 0.898 1.00 92.56 88 GLY A N 1
ATOM 706 C CA . GLY A 1 88 ? 3.859 -1.475 0.882 1.00 92.56 88 GLY A CA 1
ATOM 707 C C . GLY A 1 88 ? 3.296 -1.586 2.301 1.00 92.56 88 GLY A C 1
ATOM 708 O O . GLY A 1 88 ? 2.277 -0.970 2.620 1.00 92.56 88 GLY A O 1
ATOM 709 N N . CYS A 1 89 ? 4.019 -2.268 3.194 1.00 91.44 89 CYS A N 1
ATOM 710 C CA . CYS A 1 89 ? 3.672 -2.379 4.612 1.00 91.44 89 CYS A CA 1
ATOM 711 C C . CYS A 1 89 ? 3.615 -1.012 5.311 1.00 91.44 89 CYS A C 1
ATOM 713 O O . CYS A 1 89 ? 2.678 -0.747 6.067 1.00 91.44 89 CYS A O 1
ATOM 715 N N . LYS A 1 90 ? 4.569 -0.111 5.037 1.00 90.88 90 LYS A N 1
ATOM 716 C CA . LYS A 1 90 ? 4.555 1.263 5.573 1.00 90.88 90 LYS A CA 1
ATOM 717 C C . LYS A 1 90 ? 3.342 2.057 5.091 1.00 90.88 90 LYS A C 1
ATOM 719 O O . LYS A 1 90 ? 2.753 2.799 5.875 1.00 90.88 90 LYS A O 1
ATOM 724 N N . THR A 1 91 ? 2.942 1.892 3.832 1.00 91.56 91 THR A N 1
ATOM 725 C CA . THR A 1 91 ? 1.755 2.557 3.272 1.00 91.56 91 THR A CA 1
ATOM 726 C C . THR A 1 91 ? 0.491 2.099 3.992 1.00 91.56 91 THR A C 1
ATOM 728 O O . THR A 1 91 ? -0.281 2.934 4.464 1.00 91.56 91 THR A O 1
ATOM 731 N N . VAL A 1 92 ? 0.325 0.787 4.190 1.00 91.44 92 VAL A N 1
ATOM 732 C CA . VAL A 1 92 ? -0.792 0.229 4.971 1.00 91.44 92 VAL A CA 1
ATOM 733 C C . VAL A 1 92 ? -0.756 0.718 6.424 1.00 91.44 92 VAL A C 1
ATOM 735 O O . VAL A 1 92 ? -1.784 1.132 6.961 1.00 91.44 92 VAL A O 1
ATOM 738 N N . ALA A 1 93 ? 0.421 0.759 7.054 1.00 89.75 93 ALA A N 1
ATOM 739 C CA . ALA A 1 93 ? 0.576 1.286 8.410 1.00 89.75 93 ALA A CA 1
ATOM 740 C C . ALA A 1 93 ? 0.165 2.767 8.508 1.00 89.75 93 ALA A C 1
ATOM 742 O O . ALA A 1 93 ? -0.543 3.150 9.440 1.00 89.75 93 ALA A O 1
ATOM 743 N N . ASN A 1 94 ? 0.531 3.595 7.524 1.00 88.44 94 ASN A N 1
ATOM 744 C CA . ASN A 1 94 ? 0.112 4.996 7.443 1.00 88.44 94 ASN A CA 1
ATOM 745 C C . ASN A 1 94 ? -1.407 5.147 7.245 1.00 88.44 94 ASN A C 1
ATOM 747 O O . ASN A 1 94 ? -1.989 6.098 7.760 1.00 88.44 94 ASN A O 1
ATOM 751 N N . MET A 1 95 ? -2.071 4.204 6.567 1.00 88.62 95 MET A N 1
ATOM 752 C CA . MET A 1 95 ? -3.535 4.194 6.435 1.00 88.62 95 MET A CA 1
ATOM 753 C C . MET A 1 95 ? -4.264 3.850 7.739 1.00 88.62 95 MET A C 1
ATOM 755 O O . MET A 1 95 ? -5.447 4.174 7.857 1.00 88.62 95 MET A O 1
ATOM 759 N N . ILE A 1 96 ? -3.591 3.179 8.676 1.00 89.00 96 ILE A N 1
ATOM 760 C CA . ILE A 1 96 ? -4.117 2.786 9.992 1.00 89.00 96 ILE A CA 1
ATOM 761 C C . ILE A 1 96 ? -3.804 3.852 11.048 1.00 89.00 96 ILE A C 1
ATOM 763 O O . ILE A 1 96 ? -4.610 4.111 11.941 1.00 89.00 96 ILE A O 1
ATOM 767 N N . LYS A 1 97 ? -2.631 4.482 10.947 1.00 86.88 97 LYS A N 1
ATOM 768 C CA . LYS A 1 97 ? -2.135 5.455 11.920 1.00 86.88 97 LYS A CA 1
ATOM 769 C C . LYS A 1 97 ? -3.131 6.602 12.124 1.00 86.88 97 LYS A C 1
ATOM 771 O O . LYS A 1 97 ? -3.504 7.291 11.181 1.00 86.88 97 LYS A O 1
ATOM 776 N N . GLY A 1 98 ? -3.514 6.834 13.380 1.00 84.56 98 GLY A N 1
ATOM 777 C CA . GLY A 1 98 ? -4.392 7.941 13.772 1.00 84.56 98 GLY A CA 1
ATOM 778 C C . GLY A 1 98 ? -5.877 7.740 13.459 1.00 84.56 98 GLY A C 1
ATOM 779 O O . GLY A 1 98 ? -6.653 8.662 13.690 1.00 84.56 98 GLY A O 1
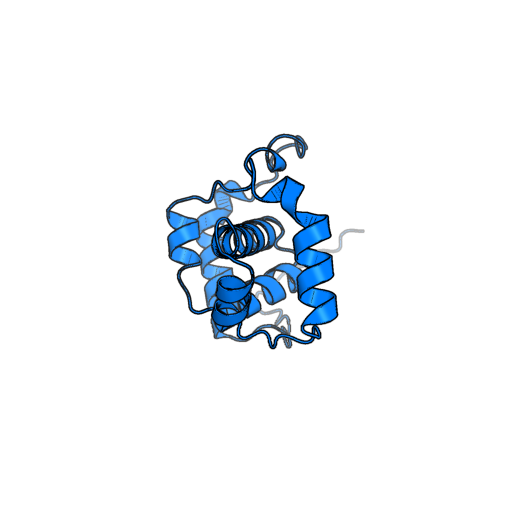ATOM 780 N N . LYS A 1 99 ? -6.280 6.568 12.954 1.00 88.31 99 LYS A N 1
ATOM 781 C CA . LYS A 1 99 ? -7.691 6.214 12.772 1.00 88.31 99 LYS A CA 1
ATOM 782 C C . LYS A 1 99 ? -8.236 5.465 13.979 1.00 88.31 99 LYS A C 1
ATOM 784 O O . LYS A 1 99 ? -7.528 4.683 14.611 1.00 88.31 99 LYS A O 1
ATOM 789 N N . THR A 1 100 ? -9.519 5.664 14.248 1.00 89.44 100 THR A N 1
ATOM 790 C CA . THR A 1 100 ? -10.262 4.879 15.240 1.00 89.44 100 THR A CA 1
ATOM 791 C C . THR A 1 100 ? -10.471 3.433 14.767 1.00 89.44 100 THR A C 1
ATOM 793 O O . THR A 1 100 ? -10.480 3.175 13.555 1.00 89.44 100 THR A O 1
ATOM 796 N N . PRO A 1 101 ? -10.679 2.467 15.682 1.00 87.06 101 PRO A N 1
ATOM 797 C CA . PRO A 1 101 ? -10.991 1.082 15.321 1.00 87.06 101 PRO A CA 1
ATOM 798 C C . PRO A 1 101 ? -12.153 0.962 14.324 1.00 87.06 101 PRO A C 1
ATOM 800 O O . PRO A 1 101 ? -12.109 0.154 13.396 1.00 87.06 101 PRO A O 1
ATOM 803 N N . GLU A 1 102 ? -13.177 1.803 14.457 1.00 87.44 102 GLU A N 1
ATOM 804 C CA . GLU A 1 102 ? -14.336 1.843 13.570 1.00 87.44 102 GLU A CA 1
ATOM 805 C C . GLU A 1 102 ? -13.980 2.353 12.171 1.00 87.44 102 GLU A C 1
ATOM 807 O O . GLU A 1 102 ? -14.466 1.817 11.175 1.00 87.44 102 GLU A O 1
ATOM 812 N N . GLU A 1 103 ? -13.130 3.374 12.066 1.00 88.06 103 GLU A N 1
ATOM 813 C CA . GLU A 1 103 ? -12.653 3.883 10.777 1.00 88.06 103 GLU A CA 1
ATOM 814 C C . GLU A 1 103 ? -11.738 2.888 10.067 1.00 88.06 103 GLU A C 1
ATOM 816 O O . GLU A 1 103 ? -11.829 2.750 8.845 1.00 88.06 103 GLU A O 1
ATOM 821 N N . ILE A 1 104 ? -10.890 2.171 10.809 1.00 90.06 104 ILE A N 1
ATOM 822 C CA . ILE A 1 104 ? -10.060 1.083 10.275 1.00 90.06 104 ILE A CA 1
ATOM 823 C C . ILE A 1 104 ? -10.972 -0.015 9.726 1.00 90.06 104 ILE A C 1
ATOM 825 O O . ILE A 1 104 ? -10.845 -0.386 8.560 1.00 90.06 104 ILE A O 1
ATOM 829 N N . ARG A 1 105 ? -11.959 -0.464 10.513 1.00 88.94 105 ARG A N 1
ATOM 830 C CA . ARG A 1 105 ? -12.934 -1.477 10.080 1.00 88.94 105 ARG A CA 1
ATOM 831 C C . ARG A 1 105 ? -13.669 -1.070 8.809 1.00 88.94 105 ARG A C 1
ATOM 833 O O . ARG A 1 105 ? -13.771 -1.872 7.891 1.00 88.94 105 ARG A O 1
ATOM 840 N N . ARG A 1 106 ? -14.121 0.184 8.707 1.00 88.12 106 ARG A N 1
ATOM 841 C CA . ARG A 1 106 ? -14.745 0.697 7.475 1.00 88.12 106 ARG A CA 1
ATOM 842 C C . ARG A 1 106 ? -13.761 0.753 6.308 1.00 88.12 106 ARG A C 1
ATOM 844 O O . ARG A 1 106 ? -14.121 0.358 5.208 1.00 88.12 106 ARG A O 1
ATOM 851 N N . THR A 1 107 ? -12.539 1.237 6.543 1.00 84.88 107 THR A N 1
ATOM 852 C CA . THR A 1 107 ? -11.513 1.396 5.496 1.00 84.88 107 THR A CA 1
ATOM 853 C C . THR A 1 107 ? -11.154 0.054 4.865 1.00 84.88 107 THR A C 1
ATOM 855 O O . THR A 1 107 ? -11.033 -0.012 3.649 1.00 84.88 107 THR A O 1
ATOM 858 N N . PHE A 1 108 ? -10.996 -0.989 5.682 1.00 86.56 108 PHE A N 1
ATOM 859 C CA . PHE A 1 108 ? -10.590 -2.329 5.246 1.00 86.56 108 PHE A CA 1
ATOM 860 C C . PHE A 1 108 ? -11.769 -3.301 5.096 1.00 86.56 108 PHE A C 1
ATOM 862 O O . PHE A 1 108 ? -11.562 -4.498 4.929 1.00 86.56 108 PHE A O 1
ATOM 869 N N . ASN A 1 109 ? -13.006 -2.797 5.178 1.00 85.69 109 ASN A N 1
ATOM 870 C CA . ASN A 1 109 ? -14.236 -3.583 5.087 1.00 85.69 109 ASN A CA 1
ATOM 871 C C . ASN A 1 109 ? -14.248 -4.819 6.021 1.00 85.69 109 ASN A C 1
ATOM 873 O O . ASN A 1 109 ? -14.642 -5.920 5.633 1.00 85.69 109 ASN A O 1
ATOM 877 N N . ILE A 1 110 ? -13.801 -4.626 7.265 1.00 88.44 110 ILE A N 1
ATOM 878 C CA . ILE A 1 110 ? -13.722 -5.652 8.312 1.00 88.44 110 ILE A CA 1
ATOM 879 C C . ILE A 1 110 ? -15.010 -5.622 9.140 1.00 88.44 110 ILE A C 1
ATOM 881 O O . ILE A 1 110 ? -15.413 -4.575 9.654 1.00 88.44 110 ILE A O 1
ATOM 885 N N . GLN A 1 111 ? -15.649 -6.781 9.296 1.00 87.44 111 GLN A N 1
ATOM 886 C CA . GLN A 1 111 ? -16.818 -6.942 10.159 1.00 87.44 111 GLN A CA 1
ATOM 887 C C . GLN A 1 111 ? -16.407 -6.905 11.639 1.00 87.44 111 GLN A C 1
ATOM 889 O O . GLN A 1 111 ? -15.416 -7.520 12.016 1.00 87.44 111 GLN A O 1
ATOM 894 N N . ASN A 1 112 ? -17.179 -6.207 12.483 1.00 87.94 112 ASN A N 1
ATOM 895 C CA . ASN A 1 112 ? -17.024 -6.324 13.935 1.00 87.94 112 ASN A CA 1
ATOM 896 C C . ASN A 1 112 ? -17.548 -7.692 14.386 1.00 87.94 112 ASN A C 1
ATOM 898 O O . ASN A 1 112 ? -18.740 -7.969 14.243 1.00 87.94 112 ASN A O 1
ATOM 902 N N . ASP A 1 113 ? -16.655 -8.529 14.891 1.00 89.88 113 ASP A N 1
ATOM 903 C CA . ASP A 1 113 ? -16.925 -9.865 15.416 1.00 89.88 113 ASP A CA 1
ATOM 904 C C . ASP A 1 113 ? -16.986 -9.913 16.950 1.00 89.88 113 ASP A C 1
ATOM 906 O O . ASP A 1 113 ? -17.329 -10.954 17.507 1.00 89.88 113 ASP A O 1
ATOM 910 N N . PHE A 1 114 ? -16.730 -8.790 17.630 1.00 87.44 114 PHE A N 1
ATOM 911 C CA . PHE A 1 114 ? -16.861 -8.680 19.080 1.00 87.44 114 PHE A CA 1
ATOM 912 C C . PHE A 1 114 ? -18.313 -8.471 19.507 1.00 87.44 114 PHE A C 1
ATOM 914 O O . PHE A 1 114 ? -19.078 -7.731 18.877 1.00 87.44 114 PHE A O 1
ATOM 921 N N . THR A 1 115 ? -18.679 -9.080 20.632 1.00 90.44 115 THR A N 1
ATOM 922 C CA . THR A 1 115 ? -19.904 -8.715 21.349 1.00 90.44 115 THR A CA 1
ATOM 923 C C . THR A 1 115 ? -19.760 -7.331 21.999 1.00 90.44 115 THR A C 1
ATOM 925 O O . THR A 1 115 ? -18.637 -6.891 22.266 1.00 90.44 115 THR A O 1
ATOM 928 N N . PRO A 1 116 ? -20.870 -6.622 22.284 1.00 87.94 116 PRO A N 1
ATOM 929 C CA . PRO A 1 116 ? -20.821 -5.329 22.969 1.00 87.94 116 PRO A CA 1
ATOM 930 C C . PRO A 1 116 ? -20.067 -5.391 24.304 1.00 87.94 116 PRO A C 1
ATOM 932 O O . PRO A 1 116 ? -19.325 -4.471 24.637 1.00 87.94 116 PRO A O 1
ATOM 935 N N . GLU A 1 117 ? -20.224 -6.487 25.049 1.00 87.31 117 GLU A N 1
ATOM 936 C CA . GLU A 1 117 ? -19.542 -6.708 26.322 1.00 87.31 117 GLU A CA 1
ATOM 937 C C . GLU A 1 117 ? -18.024 -6.883 26.154 1.00 87.31 117 GLU A C 1
ATOM 939 O O . GLU A 1 117 ? -17.255 -6.312 26.931 1.00 87.31 117 GLU A O 1
ATOM 944 N N . GLU A 1 118 ? -17.582 -7.633 25.141 1.00 88.94 118 GLU A N 1
ATOM 945 C CA . GLU A 1 118 ? -16.158 -7.809 24.829 1.00 88.94 118 GLU A CA 1
ATOM 946 C C . GLU A 1 118 ? -15.525 -6.506 24.337 1.00 88.94 118 GLU A C 1
ATOM 948 O O . GLU A 1 118 ? -14.426 -6.156 24.761 1.00 88.94 118 GLU A O 1
ATOM 953 N N . GLU A 1 119 ? -16.223 -5.748 23.487 1.00 85.62 119 GLU A N 1
ATOM 954 C CA . GLU A 1 119 ? -15.737 -4.458 22.998 1.00 85.62 119 GLU A CA 1
ATOM 955 C C . GLU A 1 119 ? -15.571 -3.449 24.144 1.00 85.62 119 GLU A C 1
ATOM 957 O O . GLU A 1 119 ? -14.538 -2.782 24.240 1.00 85.62 119 GLU A O 1
ATOM 962 N N . ASP A 1 120 ? -16.540 -3.381 25.059 1.00 85.00 120 ASP A N 1
ATOM 963 C CA . ASP A 1 120 ? -16.469 -2.538 26.253 1.00 85.00 120 ASP A CA 1
ATOM 964 C C . ASP A 1 120 ? -15.336 -2.944 27.200 1.00 85.00 120 ASP A C 1
ATOM 966 O O . ASP A 1 120 ? -14.732 -2.082 27.851 1.00 85.00 120 ASP A O 1
ATOM 970 N N . GLN A 1 121 ? -15.056 -4.244 27.316 1.00 87.50 121 GLN A N 1
ATOM 971 C CA . GLN A 1 121 ? -13.935 -4.742 28.106 1.00 87.50 121 GLN A CA 1
ATOM 972 C C . GLN A 1 121 ? -12.600 -4.360 27.455 1.00 87.50 121 GLN A C 1
ATOM 974 O O . GLN A 1 121 ? -11.748 -3.779 28.125 1.00 87.50 121 GLN A O 1
ATOM 979 N N . ILE A 1 122 ? -12.445 -4.600 26.151 1.00 86.94 122 ILE A N 1
ATOM 980 C CA . ILE A 1 122 ? -11.231 -4.268 25.395 1.00 86.94 122 ILE A CA 1
ATOM 981 C C . ILE A 1 122 ? -10.975 -2.759 25.426 1.00 86.94 122 ILE A C 1
ATOM 983 O O . ILE A 1 122 ? -9.837 -2.345 25.644 1.00 86.94 122 ILE A O 1
ATOM 987 N N . ARG A 1 123 ? -12.011 -1.921 25.278 1.00 85.25 123 ARG A N 1
ATOM 988 C CA . ARG A 1 123 ? -11.881 -0.461 25.422 1.00 85.25 123 ARG A CA 1
ATOM 989 C C . ARG A 1 123 ? -11.375 -0.092 26.810 1.00 85.25 123 ARG A C 1
ATOM 991 O O . ARG A 1 123 ? -10.381 0.614 26.911 1.00 85.25 123 ARG A O 1
ATOM 998 N N . ARG A 1 124 ? -11.995 -0.609 27.879 1.00 86.06 124 ARG A N 1
ATOM 999 C CA . ARG A 1 124 ? -11.552 -0.355 29.265 1.00 86.06 124 ARG A CA 1
ATOM 1000 C C . ARG A 1 124 ? -10.104 -0.779 29.506 1.00 86.06 124 ARG A C 1
ATOM 1002 O O . ARG A 1 124 ? -9.362 -0.050 30.154 1.00 86.06 124 ARG A O 1
ATOM 1009 N N . GLU A 1 125 ? -9.699 -1.929 28.979 1.00 88.06 125 GLU A N 1
ATOM 1010 C CA . GLU A 1 125 ? -8.336 -2.449 29.118 1.00 88.06 125 GLU A CA 1
ATOM 1011 C C . GLU A 1 125 ? -7.301 -1.652 28.311 1.00 88.06 125 GLU A C 1
ATOM 1013 O O . GLU A 1 125 ? -6.137 -1.613 28.704 1.00 88.06 125 GLU A O 1
ATOM 1018 N N . ASN A 1 126 ? -7.704 -0.990 27.220 1.00 84.50 126 ASN A N 1
ATOM 1019 C CA . ASN A 1 126 ? -6.814 -0.234 26.331 1.00 84.50 126 ASN A CA 1
ATOM 1020 C C . ASN A 1 126 ? -6.907 1.295 26.486 1.00 84.50 126 ASN A C 1
ATOM 1022 O O . ASN A 1 126 ? -6.208 2.009 25.770 1.00 84.50 126 ASN A O 1
ATOM 1026 N N . GLN A 1 127 ? -7.674 1.807 27.457 1.00 80.25 127 GLN A N 1
ATOM 1027 C CA . GLN A 1 127 ? -7.781 3.248 27.753 1.00 80.25 127 GLN A CA 1
ATOM 1028 C C . GLN A 1 127 ? -6.418 3.929 27.958 1.00 80.25 127 GLN A C 1
ATOM 1030 O O . GLN A 1 127 ? -6.230 5.078 27.572 1.00 80.25 127 GLN A O 1
ATOM 1035 N N . TRP A 1 128 ? -5.427 3.211 28.497 1.00 80.00 128 TRP A N 1
ATOM 1036 C CA . TRP A 1 128 ? -4.064 3.726 28.688 1.00 80.00 128 TRP A CA 1
ATOM 1037 C C . TRP A 1 128 ? -3.367 4.159 27.384 1.00 80.00 128 TRP A C 1
ATOM 1039 O O . TRP A 1 128 ? -2.384 4.897 27.444 1.00 80.00 128 TRP A O 1
ATOM 1049 N N . ALA A 1 129 ? -3.830 3.683 26.224 1.00 69.75 129 ALA A N 1
ATOM 1050 C CA . ALA A 1 129 ? -3.279 4.019 24.915 1.00 69.75 129 ALA A CA 1
ATOM 1051 C C . ALA A 1 129 ? -3.949 5.249 24.270 1.00 69.75 129 ALA A C 1
ATOM 1053 O O . ALA A 1 129 ? -3.385 5.801 23.328 1.00 69.75 129 ALA A O 1
ATOM 1054 N N . GLU A 1 130 ? -5.114 5.684 24.766 1.00 63.97 130 GLU A N 1
ATOM 1055 C CA . GLU A 1 130 ? -5.865 6.835 24.235 1.00 63.97 130 GLU A CA 1
ATOM 1056 C C . GLU A 1 130 ? -5.409 8.177 24.848 1.00 63.97 130 GLU A C 1
ATOM 1058 O O . GLU A 1 130 ? -5.566 9.225 24.227 1.00 63.97 130 GLU A O 1
ATOM 1063 N N . ASP A 1 131 ? -4.792 8.153 26.035 1.00 53.22 131 ASP A N 1
ATOM 1064 C CA . ASP A 1 131 ? -4.334 9.332 26.794 1.00 53.22 131 ASP A CA 1
ATOM 1065 C C . ASP A 1 131 ? -2.930 9.864 26.395 1.00 53.22 131 ASP A C 1
ATOM 1067 O O . ASP A 1 131 ? -2.352 10.680 27.121 1.00 53.22 131 ASP A O 1
ATOM 1071 N N . ARG A 1 132 ? -2.340 9.416 25.272 1.00 47.66 132 ARG A N 1
ATOM 1072 C CA . ARG A 1 132 ? -0.963 9.784 24.870 1.00 47.66 132 ARG A CA 1
ATOM 1073 C C . ARG A 1 132 ? -0.831 10.432 23.497 1.00 47.66 132 ARG A C 1
ATOM 1075 O O . ARG A 1 132 ? -1.416 9.910 22.529 1.00 47.66 132 ARG A O 1
#

Solvent-accessible surface area (backbone atoms only — not comparable to full-atom values): 8406 Å² total; per-residue (Å²): 135,86,79,76,89,74,84,69,101,74,76,83,76,88,58,92,82,46,54,76,68,48,47,52,52,53,51,53,51,47,67,73,39,53,84,73,68,50,87,71,73,92,64,71,77,65,70,67,75,50,74,76,76,68,54,77,64,57,52,57,70,63,68,57,57,71,69,60,48,51,50,42,34,53,34,22,58,73,70,68,37,60,71,59,30,50,54,44,52,34,51,55,48,59,73,45,60,94,53,52,74,67,54,42,26,62,74,71,71,50,79,86,83,69,51,73,68,56,48,54,47,52,49,66,75,46,48,83,68,72,82,111

Mean predicted aligned error: 10.21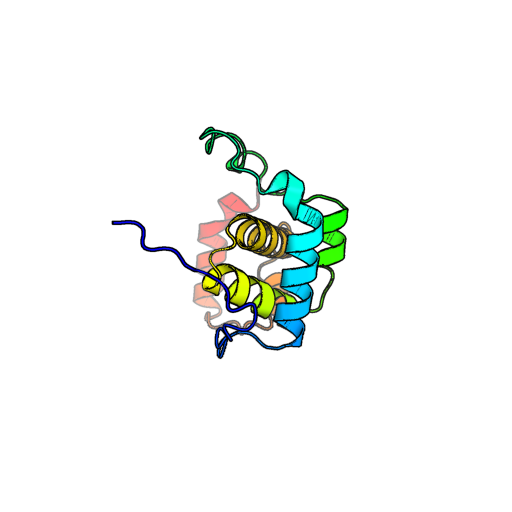 Å

Foldseek 3Di:
DPDDPPDDPDDDDDDPLADPVLVVLVVVVCVVCVVVPPDDPPPPPPVVVCLQDDDPVLCVSCPDDPVSLVSNLRVCVVVVVVVSVSSSVNVVVVVVPPDDPVSNCVNVVNDPPDDPVRVVVVCVVCVVVVVD

InterPro domains:
  IPR001232 S-phase kinase-associated protein 1-like [SM00512] (1-81)
  IPR011333 SKP1/BTB/POZ domain superfamily [G3DSA:3.30.710.10] (1-132)
  IPR011333 SKP1/BTB/POZ domain superfamily [SSF54695] (1-36)
  IPR016072 SKP1 component, dimerisation [PF01466] (83-129)
  IPR016073 SKP1 component, POZ domain [PF03931] (1-35)
  IPR016897 S-phase kinase-associated protein 1 [PIRSF028729] (1-131)
  IPR016897 S-phase kinase-associated 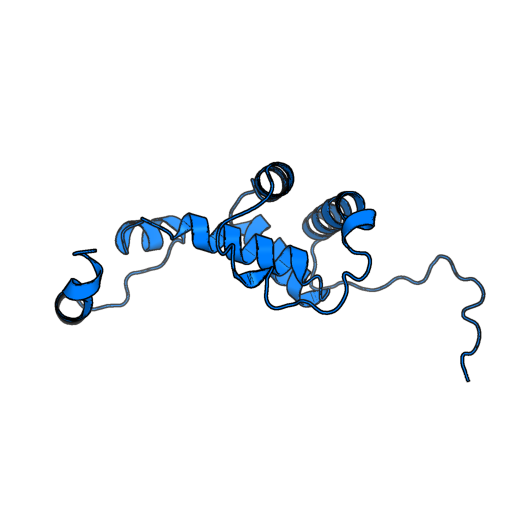protein 1 [PTHR11165] (1-126)
  IPR036296 SKP1-like, dimerisation domain superfamily [SSF81382] (54-129)

pLDDT: mean 80.84, std 15.72, range [40.94, 94.94]